Protein AF-A0A0B2UQG4-F1 (afdb_monomer)

Solvent-accessible surface area (backbone atoms only — not comparable to full-atom values): 8008 Å² total; per-residue (Å²): 126,68,63,74,71,50,46,56,63,51,52,51,51,52,42,39,56,57,28,41,75,38,60,68,52,95,77,70,65,91,87,74,48,92,84,44,95,83,57,50,38,29,46,68,57,36,55,54,53,54,48,53,65,56,45,50,60,54,50,55,56,70,69,48,79,78,78,80,86,70,93,69,88,55,70,62,61,53,47,54,54,50,48,55,48,48,51,50,50,49,53,47,48,52,50,47,51,49,49,52,53,48,48,54,52,47,50,54,50,48,52,51,50,52,51,51,52,53,49,52,52,52,53,51,50,53,51,53,51,51,55,50,55,61,58,75,76,108

Organism: Toxocara canis (NCBI:txid6265)

Mean predicted aligned error: 12.93 Å

Structure (mmCIF, N/CA/C/O backbone):
data_AF-A0A0B2UQG4-F1
#
_entry.id   AF-A0A0B2UQG4-F1
#
loop_
_atom_site.group_PDB
_atom_site.id
_atom_site.type_symbol
_atom_site.label_atom_id
_atom_site.label_alt_id
_atom_site.label_comp_id
_atom_site.label_asym_id
_atom_site.label_entity_id
_atom_site.label_seq_id
_atom_site.pdbx_PDB_ins_code
_atom_site.Cartn_x
_atom_site.Cartn_y
_atom_site.Cartn_z
_atom_site.occupancy
_atom_site.B_iso_or_equiv
_atom_site.auth_seq_id
_atom_site.auth_comp_id
_atom_site.auth_asym_id
_atom_site.auth_atom_id
_atom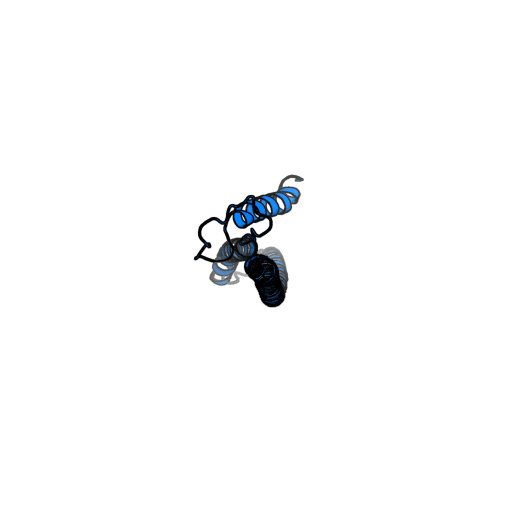_site.pdbx_PDB_model_num
ATOM 1 N N . MET A 1 1 ? -0.464 16.562 -20.589 1.00 66.62 1 MET A N 1
ATOM 2 C CA . MET A 1 1 ? 0.793 16.557 -19.805 1.00 66.62 1 MET A CA 1
ATOM 3 C C . MET A 1 1 ? 0.576 16.565 -18.281 1.00 66.62 1 MET A C 1
ATOM 5 O O . MET A 1 1 ? 1.298 15.851 -17.604 1.00 66.62 1 MET A O 1
ATOM 9 N N . PHE A 1 2 ? -0.419 17.265 -17.707 1.00 77.69 2 PHE A N 1
ATOM 10 C CA . PHE A 1 2 ? -0.612 17.304 -16.235 1.00 77.69 2 PHE A CA 1
ATOM 11 C C . PHE A 1 2 ? -1.287 16.072 -15.606 1.00 77.69 2 PHE A C 1
ATOM 13 O O . PHE A 1 2 ? -0.997 15.737 -14.460 1.00 77.69 2 PHE A O 1
ATOM 20 N N . PHE A 1 3 ? -2.143 15.365 -16.350 1.00 81.75 3 PHE A N 1
ATOM 21 C CA . PHE A 1 3 ? -2.906 14.229 -15.817 1.00 81.75 3 PHE A CA 1
ATOM 22 C C . PHE A 1 3 ? -2.013 13.088 -15.303 1.00 81.75 3 PHE A C 1
ATOM 24 O O . PHE A 1 3 ? -2.248 12.591 -14.207 1.00 81.75 3 PHE A O 1
ATOM 31 N N . ILE A 1 4 ? -0.929 12.748 -16.014 1.00 84.00 4 ILE A N 1
ATOM 32 C CA . ILE A 1 4 ? 0.019 11.694 -15.599 1.00 84.00 4 ILE A CA 1
ATOM 33 C C . ILE A 1 4 ? 0.649 11.982 -14.225 1.00 84.00 4 ILE A C 1
ATOM 35 O O . ILE A 1 4 ? 0.886 11.065 -13.445 1.00 84.00 4 ILE A O 1
ATOM 39 N N . ARG A 1 5 ? 0.875 13.263 -13.899 1.00 81.25 5 ARG A N 1
ATOM 40 C CA . ARG A 1 5 ? 1.497 13.687 -12.637 1.00 81.25 5 ARG A CA 1
ATOM 41 C C . ARG A 1 5 ? 0.555 13.572 -11.436 1.00 81.25 5 ARG A C 1
ATOM 43 O O . ARG A 1 5 ? 1.018 13.334 -10.328 1.00 81.25 5 ARG A O 1
ATOM 50 N N . ILE A 1 6 ? -0.750 13.730 -11.656 1.00 90.81 6 ILE A N 1
ATOM 51 C CA . ILE A 1 6 ? -1.786 13.647 -10.612 1.00 90.81 6 ILE A CA 1
ATOM 52 C C . ILE A 1 6 ? -2.313 12.220 -10.431 1.00 90.81 6 ILE A C 1
ATOM 54 O O . ILE A 1 6 ? -2.745 11.861 -9.336 1.00 90.81 6 ILE A O 1
ATOM 58 N N . LEU A 1 7 ? -2.238 11.383 -11.468 1.00 87.50 7 LEU A N 1
ATOM 59 C CA . LEU A 1 7 ? -2.724 10.005 -11.408 1.00 87.50 7 LEU A CA 1
ATOM 60 C C . LEU A 1 7 ? -2.028 9.173 -10.327 1.00 87.50 7 LEU A C 1
ATOM 62 O O . LEU A 1 7 ? -2.702 8.402 -9.653 1.00 87.50 7 LEU A O 1
ATOM 66 N N . GLY A 1 8 ? -0.722 9.358 -10.111 1.00 84.56 8 GLY A N 1
ATOM 67 C CA . GLY A 1 8 ? 0.021 8.644 -9.066 1.00 84.56 8 GLY A CA 1
ATOM 68 C C . GLY A 1 8 ? -0.557 8.871 -7.659 1.00 84.56 8 GLY A C 1
ATOM 69 O O . GLY A 1 8 ? -1.002 7.909 -7.029 1.00 84.56 8 GLY A O 1
ATOM 70 N N . PRO A 1 9 ? -0.622 10.128 -7.178 1.00 86.62 9 PRO A N 1
ATOM 71 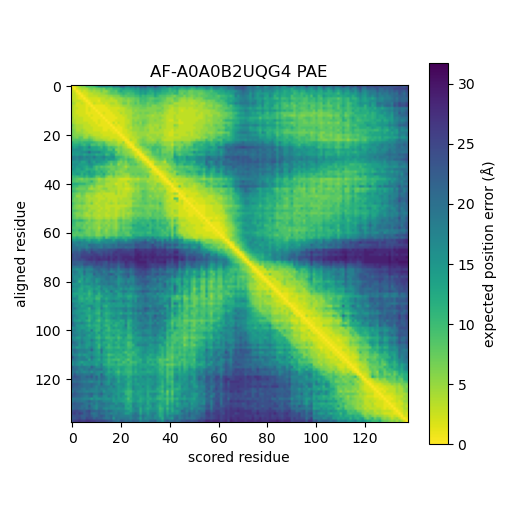C CA . PRO A 1 9 ? -1.243 10.455 -5.894 1.00 86.62 9 PRO A CA 1
ATOM 72 C C . PRO A 1 9 ? -2.693 9.969 -5.766 1.00 86.62 9 PRO A C 1
ATOM 74 O O . PRO A 1 9 ? -3.070 9.431 -4.726 1.00 86.62 9 PRO A O 1
ATOM 77 N N . VAL A 1 10 ? -3.501 10.112 -6.822 1.00 92.00 10 VAL A N 1
ATOM 78 C CA . VAL A 1 10 ? -4.915 9.703 -6.810 1.00 92.00 10 VAL A CA 1
ATOM 79 C C . VAL A 1 10 ? -5.055 8.185 -6.688 1.00 92.00 10 VAL A C 1
ATOM 81 O O . VAL A 1 10 ? -5.797 7.710 -5.829 1.00 92.00 10 VAL A O 1
ATOM 84 N N . LEU A 1 11 ? -4.319 7.413 -7.492 1.00 89.12 11 LEU A N 1
ATOM 85 C CA . LEU A 1 11 ? -4.323 5.949 -7.427 1.00 89.12 11 LEU A CA 1
ATOM 86 C C . LEU A 1 11 ? -3.843 5.451 -6.061 1.00 89.12 11 LEU A C 1
ATOM 88 O O . LEU A 1 11 ? -4.460 4.552 -5.491 1.00 89.12 11 LEU A O 1
ATOM 92 N N . GLY A 1 12 ? -2.805 6.075 -5.498 1.00 87.50 12 GLY A N 1
ATOM 93 C CA . GLY A 1 12 ? -2.321 5.767 -4.152 1.00 87.50 12 GLY A CA 1
ATOM 94 C C . GLY A 1 12 ? -3.393 5.972 -3.078 1.00 87.50 12 GLY A C 1
ATOM 95 O O . GLY A 1 12 ? -3.601 5.094 -2.241 1.00 87.50 12 GLY A O 1
ATOM 96 N N . PHE A 1 13 ? -4.132 7.083 -3.137 1.00 88.81 13 PHE A N 1
ATOM 97 C CA . PHE A 1 13 ? -5.235 7.354 -2.211 1.00 88.81 13 PHE A CA 1
ATOM 98 C C . PHE A 1 13 ? -6.396 6.369 -2.359 1.00 88.81 13 PHE A C 1
ATOM 100 O O . PHE A 1 13 ? -6.933 5.904 -1.354 1.00 88.81 13 PHE A O 1
ATOM 107 N N . VAL A 1 14 ? -6.775 6.022 -3.591 1.00 91.62 14 VAL A N 1
ATOM 108 C CA . VAL A 1 14 ? -7.853 5.057 -3.850 1.00 91.62 14 VAL A CA 1
ATOM 109 C C . VAL A 1 14 ? -7.475 3.674 -3.323 1.00 91.62 14 VAL A C 1
ATOM 111 O O . VAL A 1 14 ? -8.248 3.069 -2.578 1.00 91.62 14 VAL A O 1
ATOM 114 N N . ILE A 1 15 ? -6.268 3.195 -3.639 1.00 90.31 15 ILE A N 1
ATOM 115 C CA . ILE A 1 15 ? -5.761 1.903 -3.161 1.00 90.31 15 ILE A CA 1
ATOM 116 C C . ILE A 1 15 ? -5.663 1.911 -1.633 1.00 90.31 15 ILE A C 1
ATOM 118 O O . ILE A 1 15 ? -6.131 0.971 -0.989 1.00 90.31 15 ILE A O 1
ATOM 122 N N . GLY A 1 16 ? -5.134 2.980 -1.033 1.00 86.56 16 GLY A N 1
ATOM 123 C CA . GLY A 1 16 ? -5.073 3.135 0.421 1.00 86.56 16 GLY A CA 1
ATOM 124 C C . GLY A 1 16 ? -6.456 3.084 1.074 1.00 86.56 16 GLY A C 1
ATOM 125 O O . GLY A 1 16 ? -6.651 2.363 2.052 1.00 86.56 16 GLY A O 1
ATOM 126 N N . GLY A 1 17 ? -7.443 3.768 0.490 1.00 88.44 17 GLY A N 1
ATOM 127 C CA . GLY A 1 17 ? -8.824 3.785 0.972 1.00 88.44 17 GLY A CA 1
ATOM 128 C C . GLY A 1 17 ? -9.506 2.418 0.908 1.00 88.44 17 GLY A C 1
ATOM 129 O O . GLY A 1 17 ? -10.138 2.009 1.882 1.00 88.44 17 GLY A O 1
ATOM 130 N N . ILE A 1 18 ? -9.344 1.687 -0.200 1.00 88.75 18 ILE A N 1
ATOM 131 C CA . ILE A 1 18 ? -9.882 0.326 -0.360 1.00 88.75 18 ILE A CA 1
ATOM 132 C C . ILE A 1 18 ? -9.221 -0.618 0.638 1.00 88.75 18 ILE A C 1
ATOM 134 O O . ILE A 1 18 ? -9.896 -1.363 1.343 1.00 88.75 18 ILE A O 1
ATOM 138 N N . THR A 1 19 ? -7.899 -0.557 0.745 1.00 86.62 19 THR A N 1
ATOM 139 C CA . THR A 1 19 ? -7.150 -1.464 1.612 1.00 86.62 19 THR A CA 1
ATOM 140 C C . THR A 1 19 ? -7.484 -1.234 3.091 1.00 86.62 19 THR A C 1
ATOM 142 O O . THR A 1 19 ? -7.555 -2.179 3.877 1.00 86.62 19 THR A O 1
ATOM 145 N N . ASN A 1 20 ? -7.798 0.008 3.471 1.00 84.19 20 ASN A N 1
ATOM 146 C CA . ASN A 1 20 ? -8.233 0.337 4.823 1.00 84.19 20 ASN A CA 1
ATOM 147 C C . ASN A 1 20 ? -9.611 -0.255 5.190 1.00 84.19 20 ASN A C 1
ATOM 149 O O . ASN A 1 20 ? -9.946 -0.332 6.369 1.00 84.19 20 ASN A O 1
ATOM 153 N N . ARG A 1 21 ? -10.412 -0.706 4.213 1.00 82.62 21 ARG A N 1
ATOM 154 C CA . ARG A 1 21 ? -11.698 -1.394 4.445 1.00 82.62 21 ARG A CA 1
ATOM 155 C C . ARG A 1 21 ? -11.557 -2.866 4.819 1.00 82.62 21 ARG A C 1
ATOM 157 O O . ARG A 1 21 ? -12.565 -3.473 5.167 1.00 82.62 21 ARG A O 1
ATOM 164 N N . TYR A 1 22 ? -10.355 -3.436 4.771 1.00 82.81 22 TYR A N 1
ATOM 165 C CA . TYR A 1 22 ? -10.097 -4.815 5.186 1.00 82.81 22 TYR A CA 1
ATOM 166 C C . TYR A 1 22 ? -9.389 -4.838 6.539 1.00 82.81 22 TYR A C 1
ATOM 168 O O . TYR A 1 22 ? -8.403 -4.131 6.709 1.00 82.81 22 TYR A O 1
ATOM 176 N N . TYR A 1 23 ? -9.870 -5.641 7.489 1.00 81.62 23 TYR A N 1
ATOM 177 C CA . TYR A 1 23 ? -9.303 -5.730 8.842 1.00 81.62 23 TYR A CA 1
ATOM 178 C C . TYR A 1 23 ? -7.922 -6.388 8.855 1.00 81.62 23 TYR A C 1
ATOM 180 O O . TYR A 1 23 ? -7.710 -7.311 8.077 1.00 81.62 23 TYR A O 1
ATOM 188 N N . TYR A 1 24 ? -7.001 -5.950 9.727 1.00 75.06 24 TYR A N 1
ATOM 189 C CA . TYR A 1 24 ? -5.597 -6.404 9.733 1.00 75.06 24 TYR A CA 1
ATOM 190 C C . TYR A 1 24 ? -5.414 -7.935 9.793 1.00 75.06 24 TYR A C 1
ATOM 192 O O . TYR A 1 24 ? -4.532 -8.457 9.108 1.00 75.06 24 TYR A O 1
ATOM 200 N N . SER A 1 25 ? -6.258 -8.635 10.561 1.00 72.12 25 SER A N 1
ATOM 201 C CA . SER A 1 25 ? -6.261 -10.098 10.701 1.00 72.12 25 SER A CA 1
ATOM 202 C C . SER A 1 25 ? -7.324 -10.763 9.833 1.00 72.12 25 SER A C 1
ATOM 204 O O . SER A 1 25 ? -8.368 -10.182 9.545 1.00 72.12 25 SER A O 1
ATOM 206 N N . PHE A 1 26 ? -7.073 -12.018 9.455 1.00 68.38 26 PHE A N 1
ATOM 207 C CA . PHE A 1 26 ? -8.075 -12.855 8.787 1.00 68.38 26 PHE A CA 1
ATOM 208 C C . PHE A 1 26 ? -9.193 -13.299 9.746 1.00 68.38 26 PHE A C 1
ATOM 210 O O . PHE A 1 26 ? -10.335 -13.427 9.314 1.00 68.38 26 PHE A O 1
ATOM 217 N N . ASP A 1 27 ? -8.890 -13.434 11.041 1.00 71.12 27 ASP A N 1
ATOM 218 C CA . ASP A 1 27 ? -9.876 -13.658 12.101 1.00 71.12 27 ASP A CA 1
ATOM 219 C C . ASP A 1 27 ? -10.335 -12.324 12.700 1.00 71.12 27 ASP A C 1
ATOM 221 O O . ASP A 1 27 ? -9.637 -11.699 13.506 1.00 71.12 27 ASP A O 1
ATOM 225 N N . VAL A 1 28 ? -11.517 -11.868 12.282 1.00 71.00 28 VAL A N 1
ATOM 226 C CA . VAL A 1 28 ? -12.161 -10.677 12.847 1.00 71.00 28 VAL A CA 1
ATOM 227 C C . VAL A 1 28 ? -12.926 -11.091 14.111 1.00 71.00 28 VAL A C 1
ATOM 229 O O . VAL A 1 28 ? -13.755 -12.000 14.035 1.00 71.00 28 VAL A O 1
ATOM 232 N N . PRO A 1 29 ? -12.704 -10.441 15.268 1.00 71.31 29 PRO A N 1
ATOM 233 C CA . PRO A 1 29 ? -13.503 -10.699 16.459 1.00 71.31 29 PRO A CA 1
ATOM 234 C C . PRO A 1 29 ? -14.996 -10.463 16.169 1.00 71.31 29 PRO A C 1
ATOM 236 O O . PRO A 1 29 ? -15.338 -9.453 15.541 1.00 71.31 29 PRO A O 1
ATOM 239 N N . PRO A 1 30 ? -15.897 -11.352 16.620 1.00 68.19 30 PRO A N 1
ATOM 240 C CA . PRO A 1 30 ? -17.325 -11.188 16.383 1.00 68.19 30 PRO A CA 1
ATOM 241 C C . PRO A 1 30 ? -17.816 -9.875 17.011 1.00 68.19 30 PRO A C 1
ATOM 243 O O . PRO A 1 30 ? -17.607 -9.632 18.197 1.00 68.19 30 PRO A O 1
ATOM 246 N N . GLY A 1 31 ? -18.452 -9.024 16.200 1.00 69.44 31 GLY A N 1
ATOM 247 C CA . GLY A 1 31 ? -18.995 -7.725 16.619 1.00 69.44 31 GLY A CA 1
ATOM 248 C C . GLY A 1 31 ? -18.151 -6.500 16.253 1.00 69.44 31 GLY A C 1
ATOM 249 O O . GLY A 1 31 ? -18.608 -5.385 16.480 1.00 69.44 31 GLY A O 1
ATOM 250 N N . LEU A 1 32 ? -16.963 -6.670 15.660 1.00 71.38 32 LEU A N 1
ATOM 251 C CA . LEU A 1 32 ? -16.151 -5.538 15.214 1.00 71.38 32 LEU A CA 1
ATOM 252 C C . LEU A 1 32 ? -16.646 -4.997 13.865 1.00 71.38 32 LEU A C 1
ATOM 254 O O . LEU A 1 32 ? -16.599 -5.697 12.851 1.00 71.38 32 LEU A O 1
ATOM 258 N N . SER A 1 33 ? -17.084 -3.739 13.835 1.00 72.75 33 SER A N 1
ATOM 259 C CA . SER A 1 33 ? -17.517 -3.065 12.612 1.00 72.75 33 SER A CA 1
ATOM 260 C C . SER A 1 33 ? -16.463 -2.062 12.112 1.00 72.75 33 SER A C 1
ATOM 262 O O . SER A 1 33 ? -15.712 -1.499 12.909 1.00 72.75 33 SER A O 1
ATOM 264 N N . PRO A 1 34 ? -16.433 -1.727 10.807 1.00 69.81 34 PRO A N 1
ATOM 265 C CA . PRO A 1 34 ? -15.577 -0.657 10.279 1.00 69.81 34 PRO A CA 1
ATOM 266 C C . PRO A 1 34 ? -15.888 0.753 10.802 1.00 69.81 34 PRO A C 1
ATOM 268 O O . PRO A 1 34 ? -15.236 1.708 10.382 1.00 69.81 34 PRO A O 1
ATOM 271 N N . ARG A 1 35 ? -16.921 0.913 11.641 1.00 72.69 35 ARG A N 1
ATOM 272 C CA . ARG A 1 35 ? -17.255 2.177 12.314 1.00 72.69 35 ARG A CA 1
ATOM 273 C C . ARG A 1 35 ? -16.634 2.292 13.701 1.00 72.69 35 ARG A C 1
ATOM 275 O O . ARG A 1 35 ? -16.631 3.393 14.245 1.00 72.69 35 ARG A O 1
ATOM 282 N N . ASP A 1 36 ? -16.120 1.200 14.258 1.00 75.44 36 ASP A N 1
ATOM 283 C CA . ASP A 1 36 ? -15.539 1.218 15.591 1.00 75.44 36 ASP A CA 1
ATOM 284 C C . ASP A 1 36 ? -14.131 1.828 15.566 1.00 75.44 36 ASP A C 1
ATOM 286 O O . ASP A 1 36 ? -13.349 1.547 14.653 1.00 75.44 36 ASP A O 1
ATOM 290 N N . PRO A 1 37 ? -13.748 2.618 16.587 1.00 70.62 37 PRO A N 1
ATOM 291 C CA . PRO A 1 37 ? -12.423 3.245 16.665 1.00 70.62 37 PRO A CA 1
ATOM 292 C C . PRO A 1 37 ? -11.272 2.228 16.759 1.00 70.62 37 PRO A C 1
ATOM 294 O O . PRO A 1 37 ? -10.111 2.591 16.594 1.00 70.62 37 PRO A O 1
ATOM 297 N N . MET A 1 38 ? -11.583 0.951 17.006 1.00 72.75 38 MET A N 1
ATOM 298 C CA . MET A 1 38 ? -10.633 -0.166 17.017 1.00 72.75 38 MET A CA 1
ATOM 299 C C . MET A 1 38 ? -10.439 -0.805 15.625 1.00 72.75 38 MET A C 1
ATOM 301 O O . MET A 1 38 ? -9.741 -1.812 15.490 1.00 72.75 38 MET A O 1
ATOM 305 N N . TRP A 1 39 ? -11.039 -0.248 14.569 1.00 79.94 39 TRP A N 1
ATOM 306 C CA . TRP A 1 39 ? -10.822 -0.719 13.207 1.00 79.94 39 TRP A CA 1
ATOM 307 C C . TRP A 1 39 ? -9.445 -0.290 12.678 1.00 79.94 39 TRP A C 1
ATOM 309 O O . TRP A 1 39 ? -9.234 0.861 12.295 1.00 79.94 39 TRP A O 1
ATOM 319 N N . ILE A 1 40 ? -8.508 -1.239 12.607 1.00 79.56 40 ILE A N 1
ATOM 320 C CA . ILE A 1 40 ? -7.220 -1.064 11.928 1.00 79.56 40 ILE A CA 1
ATOM 321 C C . ILE A 1 40 ? -7.299 -1.779 10.578 1.00 79.56 40 ILE A C 1
ATOM 323 O O . ILE A 1 40 ? -7.396 -3.010 10.515 1.00 79.56 40 ILE A O 1
ATOM 327 N N . GLY A 1 41 ? -7.261 -1.003 9.496 1.00 82.19 41 GLY A N 1
ATOM 328 C CA . GLY A 1 41 ? -7.267 -1.534 8.141 1.00 82.19 41 GLY A CA 1
ATOM 329 C C . GLY A 1 41 ? -5.919 -2.127 7.711 1.00 82.19 41 GLY A C 1
ATOM 330 O O . GLY A 1 41 ? -4.870 -1.825 8.279 1.00 82.19 41 GLY A O 1
ATOM 331 N N . ARG A 1 42 ? -5.914 -2.946 6.656 1.00 84.50 42 ARG A N 1
ATOM 332 C CA . ARG A 1 42 ? -4.729 -3.623 6.090 1.00 84.50 42 ARG A CA 1
ATOM 333 C C . ARG A 1 42 ? -3.891 -2.731 5.188 1.00 84.50 42 ARG A C 1
ATOM 335 O O . ARG A 1 42 ? -3.406 -3.201 4.173 1.00 84.50 42 ARG A O 1
ATOM 342 N N . TRP A 1 43 ? -3.705 -1.459 5.512 1.00 79.94 43 TRP A N 1
ATOM 343 C CA . TRP A 1 43 ? -3.042 -0.469 4.645 1.00 79.94 43 TRP A CA 1
ATOM 344 C C . TRP A 1 43 ? -1.722 -0.949 3.992 1.00 79.94 43 TRP A C 1
ATOM 346 O O . TRP A 1 43 ? -1.439 -0.598 2.847 1.00 79.94 43 TRP A O 1
ATOM 356 N N . TRP A 1 44 ? -0.971 -1.831 4.659 1.00 78.75 44 TRP A N 1
ATOM 357 C CA . TRP A 1 44 ? 0.224 -2.499 4.133 1.00 78.75 44 TRP A CA 1
ATOM 358 C C . TRP A 1 44 ? 0.007 -3.311 2.840 1.00 78.75 44 TRP A C 1
ATOM 360 O O . TRP A 1 44 ? 0.914 -3.406 2.013 1.00 78.75 44 TRP A O 1
ATOM 370 N N . ALA A 1 45 ? -1.181 -3.878 2.618 1.00 82.19 45 ALA A N 1
ATOM 371 C CA . ALA A 1 45 ? -1.475 -4.676 1.429 1.00 82.19 45 ALA A CA 1
ATOM 372 C C . ALA A 1 45 ? -1.489 -3.833 0.139 1.00 82.19 45 ALA A C 1
ATOM 374 O O . ALA A 1 45 ? -1.217 -4.365 -0.937 1.00 82.19 45 ALA A O 1
ATOM 375 N N . GLY A 1 46 ? -1.695 -2.515 0.244 1.00 83.06 46 GLY A N 1
ATOM 376 C CA . GLY A 1 46 ? -1.564 -1.598 -0.889 1.00 83.06 46 GLY A CA 1
ATOM 377 C C . GLY A 1 46 ? -0.138 -1.559 -1.444 1.00 83.06 46 GLY A C 1
ATOM 378 O O . GLY A 1 46 ? 0.052 -1.594 -2.658 1.00 83.06 46 GLY A O 1
ATOM 379 N N . PHE A 1 47 ? 0.877 -1.576 -0.572 1.00 79.19 47 PHE A N 1
ATOM 380 C CA . PHE A 1 47 ? 2.277 -1.597 -1.007 1.00 79.19 47 PHE A CA 1
ATOM 381 C C . PHE A 1 47 ? 2.658 -2.914 -1.676 1.00 79.19 47 PHE A C 1
ATOM 383 O O . PHE A 1 47 ? 3.377 -2.889 -2.671 1.00 79.19 47 PHE A O 1
ATOM 390 N N . LEU A 1 48 ? 2.147 -4.047 -1.182 1.00 81.00 48 LEU A N 1
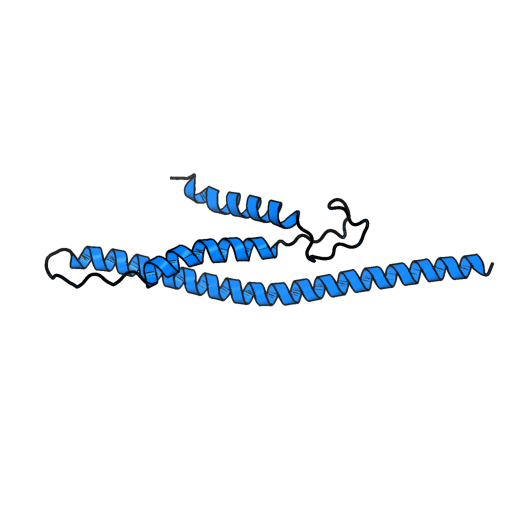ATOM 391 C CA . LEU A 1 48 ? 2.351 -5.346 -1.831 1.00 81.00 48 LEU A CA 1
ATOM 392 C C . LEU A 1 48 ? 1.739 -5.375 -3.234 1.00 81.00 48 LEU A C 1
ATOM 394 O O . LEU A 1 48 ? 2.395 -5.821 -4.171 1.00 81.00 48 LEU A O 1
ATOM 398 N N . GLY A 1 49 ? 0.520 -4.853 -3.399 1.00 83.25 49 GLY A N 1
ATOM 399 C CA . GLY A 1 49 ? -0.122 -4.766 -4.711 1.00 83.25 49 GLY A CA 1
ATOM 400 C C . GLY A 1 49 ? 0.694 -3.932 -5.701 1.00 83.25 49 GLY A C 1
ATOM 401 O O . GLY A 1 49 ? 0.999 -4.394 -6.798 1.00 83.25 49 GLY A O 1
ATOM 402 N N . ILE A 1 50 ? 1.118 -2.734 -5.289 1.00 83.25 50 ILE A N 1
ATOM 403 C CA . ILE A 1 50 ? 1.928 -1.830 -6.120 1.00 83.25 50 ILE A CA 1
ATOM 404 C C . ILE A 1 50 ? 3.290 -2.458 -6.455 1.00 83.25 50 ILE A C 1
ATOM 406 O O . ILE A 1 50 ? 3.728 -2.408 -7.603 1.00 83.25 50 ILE A O 1
ATOM 410 N N . SER A 1 51 ? 3.927 -3.103 -5.476 1.00 78.81 51 SER A N 1
ATOM 411 C CA . SER A 1 51 ? 5.194 -3.816 -5.642 1.00 78.81 51 SER A CA 1
ATOM 412 C C . SER A 1 51 ? 5.099 -4.906 -6.708 1.00 78.81 51 SER A C 1
ATOM 414 O O . SER A 1 51 ? 5.976 -4.992 -7.558 1.00 78.81 51 SER A O 1
ATOM 416 N N . VAL A 1 52 ? 4.053 -5.735 -6.687 1.00 83.62 52 VAL A N 1
ATOM 417 C CA . VAL A 1 52 ? 3.879 -6.825 -7.664 1.00 83.62 52 VAL A CA 1
ATOM 418 C C . VAL A 1 52 ? 3.624 -6.274 -9.067 1.00 83.62 52 VAL A C 1
ATOM 420 O O . VAL A 1 52 ? 4.222 -6.749 -10.032 1.00 83.62 52 VAL A O 1
ATOM 423 N N . VAL A 1 53 ? 2.783 -5.241 -9.180 1.00 85.00 53 VAL A N 1
ATOM 424 C CA . VAL A 1 53 ? 2.470 -4.599 -10.466 1.00 85.00 53 VAL A CA 1
ATOM 425 C C . VAL A 1 53 ? 3.714 -3.977 -11.101 1.00 85.00 53 VAL A C 1
ATOM 427 O O . VAL A 1 53 ? 3.884 -4.084 -12.310 1.00 85.00 53 VAL A O 1
ATOM 430 N N . LEU A 1 54 ? 4.596 -3.366 -10.305 1.00 78.81 54 LEU A N 1
ATOM 431 C CA . LEU A 1 54 ? 5.856 -2.785 -10.786 1.00 78.81 54 LEU A CA 1
ATOM 432 C C . LEU A 1 54 ? 6.950 -3.835 -11.020 1.00 78.81 54 LEU A C 1
ATOM 434 O O . LEU A 1 54 ? 7.789 -3.661 -11.901 1.00 78.81 54 LEU A O 1
ATOM 438 N N . PHE A 1 55 ? 6.933 -4.940 -10.275 1.00 81.12 55 PHE A N 1
ATOM 439 C CA . PHE A 1 55 ? 7.905 -6.018 -10.437 1.00 81.12 55 PHE A CA 1
ATOM 440 C C . PHE A 1 55 ? 7.760 -6.735 -11.786 1.00 81.12 55 PHE A C 1
ATOM 442 O O . PHE A 1 55 ? 8.766 -7.079 -12.400 1.00 81.12 55 PHE A O 1
ATOM 449 N N . GLY A 1 56 ? 6.529 -6.908 -12.281 1.00 82.50 56 GLY A N 1
ATOM 450 C CA . GLY A 1 56 ? 6.240 -7.530 -13.580 1.00 82.50 56 GLY A CA 1
ATOM 451 C C . GLY A 1 56 ? 7.012 -6.925 -14.766 1.00 82.50 56 GLY A C 1
ATOM 452 O O . GLY A 1 56 ? 7.780 -7.647 -15.400 1.00 82.50 56 GLY A O 1
ATOM 453 N N . PRO A 1 57 ? 6.858 -5.623 -15.075 1.00 79.06 57 PRO A N 1
ATOM 454 C CA . PRO A 1 57 ? 7.594 -4.978 -16.160 1.00 79.06 57 PRO A CA 1
ATOM 455 C C . PRO A 1 57 ? 9.107 -4.935 -15.911 1.00 79.06 57 PRO A C 1
ATOM 457 O O . PRO A 1 57 ? 9.861 -5.131 -16.859 1.00 79.06 57 PRO A O 1
ATOM 460 N N . SER A 1 58 ? 9.569 -4.776 -14.661 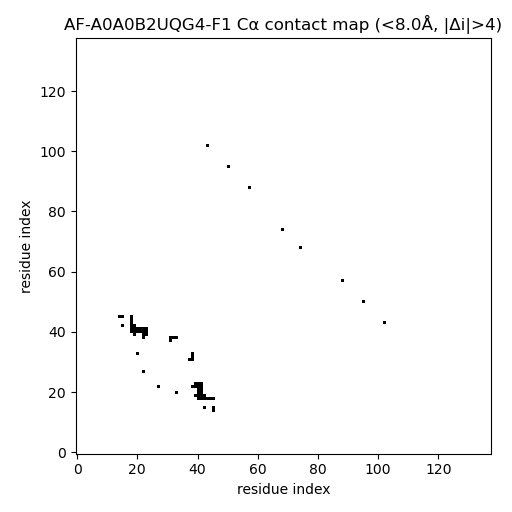1.00 76.75 58 SER A N 1
ATOM 461 C CA . SER A 1 58 ? 11.002 -4.914 -14.343 1.00 76.75 58 SER A CA 1
ATOM 462 C C . SER A 1 58 ? 11.532 -6.296 -14.725 1.00 76.75 58 SER A C 1
ATOM 464 O O . SER A 1 58 ? 12.588 -6.398 -15.343 1.00 76.75 58 SER A O 1
ATOM 466 N N . LEU A 1 59 ? 10.803 -7.363 -14.391 1.00 80.81 59 LEU A N 1
ATOM 467 C CA . LEU A 1 59 ? 11.209 -8.725 -14.718 1.00 80.81 59 LEU A CA 1
ATOM 468 C C . LEU A 1 59 ? 11.137 -8.997 -16.227 1.00 80.81 59 LEU A C 1
ATOM 470 O O . LEU A 1 59 ? 12.030 -9.638 -16.771 1.00 80.81 59 LEU A O 1
ATOM 474 N N . ALA A 1 60 ? 10.104 -8.495 -16.906 1.00 81.19 60 ALA A N 1
ATOM 475 C CA . ALA A 1 60 ? 9.949 -8.646 -18.351 1.00 81.19 60 ALA A CA 1
ATOM 476 C C . ALA A 1 60 ? 11.090 -7.973 -19.131 1.00 81.19 60 ALA A C 1
ATOM 478 O O . ALA A 1 60 ? 11.594 -8.562 -20.083 1.00 81.19 60 ALA A O 1
ATOM 479 N N . LEU A 1 61 ? 11.526 -6.785 -18.699 1.00 74.81 61 LEU A N 1
ATOM 480 C CA . LEU A 1 61 ? 12.685 -6.095 -19.270 1.00 74.81 61 LEU A CA 1
ATOM 481 C C . LEU A 1 61 ? 13.998 -6.808 -18.930 1.00 74.81 61 LEU A C 1
ATOM 483 O O . LEU A 1 61 ? 14.837 -6.982 -19.804 1.00 74.81 61 LEU A O 1
ATOM 487 N N . TYR A 1 62 ? 14.152 -7.309 -17.700 1.00 74.94 62 TYR A N 1
ATOM 488 C CA . TYR A 1 62 ? 15.343 -8.067 -17.298 1.00 74.94 62 TYR A CA 1
ATOM 489 C C . TYR A 1 62 ? 15.542 -9.357 -18.109 1.00 74.94 62 TYR A C 1
ATOM 491 O O . TYR A 1 62 ? 16.670 -9.748 -18.402 1.00 74.94 62 TYR A O 1
ATOM 499 N N . LEU A 1 63 ? 14.447 -10.032 -18.465 1.00 77.69 63 LEU A N 1
ATOM 500 C CA . LEU A 1 63 ? 14.473 -11.243 -19.285 1.00 77.69 63 LEU A CA 1
ATOM 501 C C . LEU A 1 63 ? 14.538 -10.945 -20.787 1.00 77.69 63 LEU A C 1
ATOM 503 O O . LEU A 1 63 ? 14.692 -11.881 -21.576 1.00 77.69 63 LEU A O 1
ATOM 507 N N . PHE A 1 64 ? 14.414 -9.678 -21.196 1.00 76.69 64 PHE A N 1
ATOM 508 C CA . PHE A 1 64 ? 14.502 -9.309 -22.598 1.00 76.69 64 PHE A CA 1
ATOM 509 C C . PHE A 1 64 ? 15.966 -9.436 -23.054 1.00 76.69 64 PHE A C 1
ATOM 511 O O . PHE A 1 64 ? 16.848 -8.783 -22.494 1.00 76.69 64 PHE A O 1
ATOM 518 N N . PRO A 1 65 ? 16.276 -10.307 -24.032 1.00 66.06 65 PRO A N 1
ATOM 519 C CA . PRO A 1 65 ? 17.644 -10.502 -24.481 1.00 66.06 65 PRO A CA 1
ATOM 520 C C . PRO A 1 65 ? 18.158 -9.213 -25.121 1.00 66.06 65 PRO A C 1
ATOM 522 O O . PRO A 1 65 ? 17.540 -8.685 -26.047 1.00 66.06 65 PRO A O 1
ATOM 525 N N . ALA A 1 66 ? 19.296 -8.723 -24.626 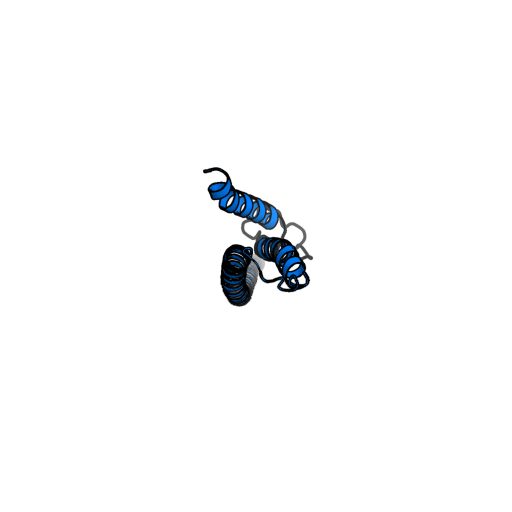1.00 64.31 66 ALA A N 1
ATOM 526 C CA . ALA A 1 66 ? 19.945 -7.540 -25.173 1.00 64.31 66 ALA A CA 1
ATOM 527 C C . ALA A 1 66 ? 20.160 -7.716 -26.691 1.00 64.31 66 ALA A C 1
ATOM 529 O O . ALA A 1 66 ? 20.719 -8.744 -27.103 1.00 64.31 66 ALA A O 1
ATOM 530 N N . PRO A 1 67 ? 19.717 -6.762 -27.530 1.00 62.75 67 PRO A N 1
ATOM 531 C CA . PRO A 1 67 ? 19.883 -6.861 -28.970 1.00 62.75 67 PRO A CA 1
ATOM 532 C C . PRO A 1 67 ? 21.371 -6.978 -29.320 1.00 62.75 67 PRO A C 1
ATOM 534 O O . PRO A 1 67 ? 22.239 -6.290 -28.782 1.00 62.75 67 PRO A O 1
ATOM 537 N N . SER A 1 68 ? 21.695 -7.916 -30.209 1.00 59.94 68 SER A N 1
ATOM 538 C CA . SER A 1 68 ? 23.062 -8.112 -30.679 1.00 59.94 68 SER A CA 1
ATOM 539 C C . SER A 1 68 ? 23.510 -6.877 -31.459 1.00 59.94 68 SER A C 1
ATOM 541 O O . SER A 1 68 ? 22.982 -6.605 -32.538 1.00 59.94 68 SER A O 1
ATOM 543 N N . LYS A 1 69 ? 24.500 -6.167 -30.916 1.00 52.78 69 LYS A N 1
ATOM 544 C CA . LYS A 1 69 ? 25.114 -4.954 -31.469 1.00 52.78 69 LYS A CA 1
ATOM 545 C C . LYS A 1 69 ? 25.423 -5.108 -32.959 1.00 52.78 69 LYS A C 1
ATOM 547 O O . LYS A 1 69 ? 26.419 -5.737 -33.330 1.00 52.78 69 LYS A O 1
ATOM 552 N N . LYS A 1 70 ? 24.610 -4.508 -33.826 1.00 52.34 70 LYS A N 1
ATOM 553 C CA . LYS A 1 70 ? 24.970 -4.304 -35.228 1.00 52.34 70 LYS A CA 1
ATOM 554 C C . LYS A 1 70 ? 25.463 -2.871 -35.348 1.00 52.34 70 LYS A C 1
ATOM 556 O O . LYS A 1 70 ? 24.678 -1.941 -35.371 1.00 52.34 70 LYS A O 1
ATOM 561 N N . LYS A 1 71 ? 26.786 -2.701 -35.394 1.00 57.81 71 LYS A N 1
ATOM 562 C CA . LYS A 1 71 ? 27.402 -1.392 -35.632 1.00 57.81 71 LYS A CA 1
ATOM 563 C C . LYS A 1 71 ? 26.895 -0.828 -36.961 1.00 57.81 71 LYS A C 1
ATOM 565 O O . LYS A 1 71 ? 27.159 -1.434 -38.006 1.00 57.81 71 LYS A O 1
ATOM 570 N N . ARG A 1 72 ? 26.172 0.286 -36.890 1.00 52.78 72 ARG A N 1
ATOM 571 C CA . ARG A 1 72 ? 26.191 1.466 -37.771 1.00 52.78 72 ARG A CA 1
ATOM 572 C C . ARG A 1 72 ? 25.006 2.339 -37.346 1.00 52.78 72 ARG A C 1
ATOM 574 O O . ARG A 1 72 ? 23.872 1.909 -37.463 1.00 52.78 72 ARG A O 1
ATOM 581 N N . ASP A 1 73 ? 25.330 3.508 -36.808 1.00 60.75 73 ASP A N 1
ATOM 582 C CA . ASP A 1 73 ? 24.462 4.677 -36.599 1.00 60.75 73 ASP A CA 1
ATOM 583 C C . ASP A 1 73 ? 23.397 4.586 -35.480 1.00 60.75 73 ASP A C 1
ATOM 585 O O . ASP A 1 73 ? 23.112 5.596 -34.847 1.00 60.75 73 ASP A O 1
ATOM 589 N N . ASP A 1 74 ? 22.944 3.389 -35.101 1.00 61.34 74 ASP A N 1
ATOM 590 C CA . ASP A 1 74 ? 21.936 3.183 -34.038 1.00 61.34 74 ASP A CA 1
ATOM 591 C C . ASP A 1 74 ? 22.529 3.151 -32.600 1.00 61.34 74 ASP A C 1
ATOM 593 O O . ASP A 1 74 ? 21.818 3.010 -31.604 1.00 61.34 74 ASP A O 1
ATOM 597 N N . GLU A 1 75 ? 23.859 3.253 -32.472 1.00 60.72 75 GLU A N 1
ATOM 598 C CA . GLU A 1 75 ? 24.606 3.005 -31.224 1.00 60.72 75 GLU A CA 1
ATOM 599 C C . GLU A 1 75 ? 24.508 4.161 -30.202 1.00 60.72 75 GLU A C 1
ATOM 601 O O . GLU A 1 75 ? 24.828 3.966 -29.027 1.00 60.72 75 GLU A O 1
ATOM 606 N N . GLU A 1 76 ? 24.089 5.360 -30.622 1.00 62.62 76 GLU A N 1
ATOM 607 C CA . GLU A 1 76 ? 23.832 6.498 -29.722 1.00 62.62 76 GLU A CA 1
ATOM 608 C C . GLU A 1 76 ? 22.425 6.427 -29.111 1.00 62.62 76 GLU A C 1
ATOM 610 O O . GLU A 1 76 ? 22.291 6.529 -27.890 1.00 62.62 76 GLU A O 1
ATOM 615 N N . ASP A 1 77 ? 21.399 6.137 -29.917 1.00 65.25 77 ASP A N 1
ATOM 616 C CA . ASP A 1 77 ? 20.016 5.983 -29.445 1.00 65.25 77 ASP A CA 1
ATOM 617 C C . ASP A 1 77 ? 19.849 4.743 -28.547 1.00 65.25 77 ASP A C 1
ATOM 619 O O . ASP A 1 77 ? 19.173 4.808 -27.518 1.00 65.25 77 ASP A O 1
ATOM 623 N N . GLU A 1 78 ? 20.531 3.629 -28.855 1.00 70.12 78 GLU A N 1
ATOM 624 C CA . GLU A 1 78 ? 20.539 2.428 -28.002 1.00 70.12 78 GLU A CA 1
ATOM 625 C C . GLU A 1 78 ? 21.152 2.715 -26.620 1.00 70.12 78 GLU A C 1
ATOM 627 O O . GLU A 1 78 ? 20.670 2.204 -25.608 1.00 70.12 78 GLU A O 1
ATOM 632 N N . LYS A 1 79 ? 22.186 3.566 -26.547 1.00 63.38 79 LYS A N 1
ATOM 633 C CA . LYS A 1 79 ? 22.810 3.954 -25.271 1.00 63.38 79 LYS A CA 1
ATOM 634 C C . LYS A 1 79 ? 21.919 4.875 -24.451 1.00 63.38 79 LYS A C 1
ATOM 636 O O . LYS A 1 79 ? 21.831 4.665 -23.249 1.00 63.38 79 LYS A O 1
ATOM 641 N N . ILE A 1 80 ? 21.239 5.837 -25.079 1.00 65.88 80 ILE A N 1
ATOM 642 C CA . ILE A 1 80 ? 20.298 6.733 -24.387 1.00 65.88 80 ILE A CA 1
ATOM 643 C C . ILE A 1 80 ? 19.152 5.919 -23.779 1.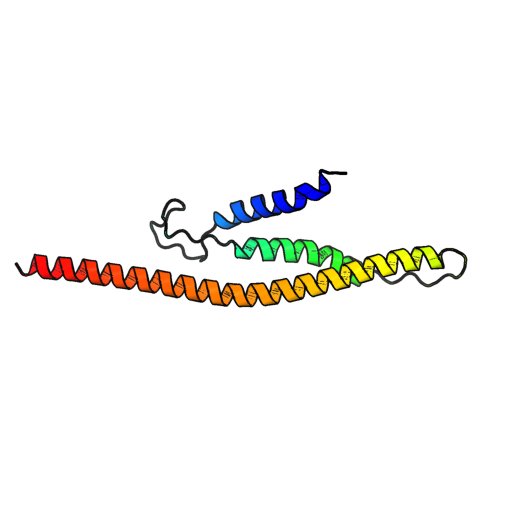00 65.88 80 ILE A C 1
ATOM 645 O O . ILE A 1 80 ? 18.842 6.078 -22.601 1.00 65.88 80 ILE A O 1
ATOM 649 N N . VAL A 1 81 ? 18.582 4.982 -24.545 1.00 68.44 81 VAL A N 1
ATOM 650 C CA . VAL A 1 81 ? 17.519 4.092 -24.055 1.00 68.44 81 VAL A CA 1
ATOM 651 C C . VAL A 1 81 ? 18.038 3.164 -22.950 1.00 68.44 81 VAL A C 1
ATOM 653 O O . VAL A 1 81 ? 17.358 2.984 -21.940 1.00 68.44 81 VAL A O 1
ATOM 656 N N . ALA A 1 82 ? 19.252 2.620 -23.084 1.00 65.31 82 ALA A N 1
ATOM 657 C CA . ALA A 1 82 ? 19.860 1.769 -22.060 1.00 65.31 82 ALA A CA 1
ATOM 658 C C . ALA A 1 82 ? 20.232 2.533 -20.776 1.00 65.31 82 ALA A C 1
ATOM 660 O O . ALA A 1 82 ? 20.160 1.966 -19.684 1.00 65.31 82 ALA A O 1
ATOM 661 N N . ASP A 1 83 ? 20.632 3.801 -20.877 1.00 66.25 83 ASP A N 1
ATOM 662 C CA . ASP A 1 83 ? 20.954 4.641 -19.724 1.00 66.25 83 ASP A CA 1
ATOM 663 C C . ASP A 1 83 ? 19.684 5.091 -18.997 1.00 66.25 83 ASP A C 1
ATOM 665 O O . ASP A 1 83 ? 19.631 4.967 -17.773 1.00 66.25 83 ASP A O 1
ATOM 669 N N . ASP A 1 84 ? 18.628 5.504 -19.708 1.00 67.81 84 ASP A N 1
ATOM 670 C CA . ASP A 1 84 ? 17.318 5.778 -19.097 1.00 67.81 84 ASP A CA 1
ATOM 671 C C . ASP A 1 84 ? 16.736 4.522 -18.428 1.00 67.81 84 ASP A C 1
ATOM 673 O O . ASP A 1 84 ? 16.214 4.590 -17.312 1.00 67.81 84 ASP A O 1
ATOM 677 N N . GLU A 1 85 ? 16.896 3.349 -19.049 1.00 68.75 85 GLU A N 1
ATOM 678 C CA . GLU A 1 85 ? 16.489 2.067 -18.469 1.00 68.75 85 GLU A CA 1
ATOM 679 C C . GLU A 1 85 ? 17.273 1.750 -17.191 1.00 68.75 85 GLU A C 1
ATOM 681 O O . GLU A 1 85 ? 16.675 1.408 -16.168 1.00 68.75 85 GLU A O 1
ATOM 686 N N . LYS A 1 86 ? 18.602 1.899 -17.200 1.00 66.81 86 LYS A N 1
ATOM 687 C CA . LYS A 1 86 ? 19.433 1.658 -16.012 1.00 66.81 86 LYS A CA 1
ATOM 688 C C . LYS A 1 86 ? 19.170 2.667 -14.908 1.00 66.81 86 LYS A C 1
ATOM 690 O O . LYS A 1 86 ? 19.150 2.278 -13.742 1.00 66.81 86 LYS A O 1
ATOM 695 N N . VAL A 1 87 ? 18.946 3.935 -15.241 1.00 72.19 87 VAL A N 1
ATOM 696 C CA . VAL A 1 87 ? 18.560 4.977 -14.281 1.00 72.19 87 VAL A CA 1
ATOM 697 C C . VAL A 1 87 ? 17.206 4.640 -13.665 1.00 72.19 87 VAL A C 1
ATOM 699 O O . VAL A 1 87 ? 17.059 4.707 -12.441 1.00 72.19 87 VAL A O 1
ATOM 702 N N . PHE A 1 88 ? 16.243 4.194 -14.473 1.00 68.25 88 PHE A N 1
ATOM 703 C CA . PHE A 1 88 ? 14.947 3.733 -13.993 1.00 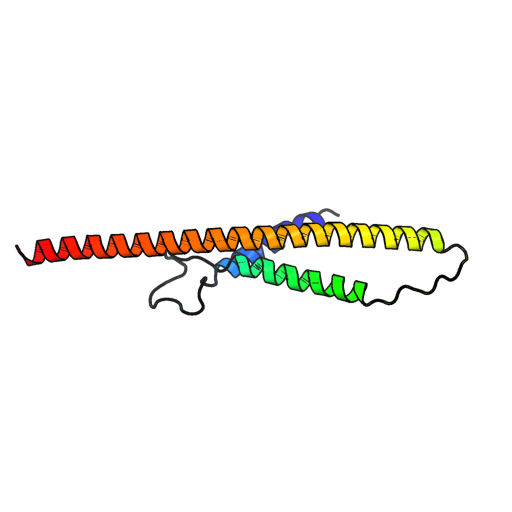68.25 88 PHE A CA 1
ATOM 704 C C . PHE A 1 88 ? 15.083 2.500 -13.092 1.00 68.25 88 PHE A C 1
ATOM 706 O O . PHE A 1 88 ? 14.496 2.472 -12.012 1.00 68.25 88 PHE A O 1
ATOM 713 N N . PHE A 1 89 ? 15.913 1.520 -13.460 1.00 66.38 89 PHE A N 1
ATOM 714 C CA . PHE A 1 89 ? 16.158 0.318 -12.662 1.00 66.38 89 PHE A CA 1
ATOM 715 C C . PHE A 1 89 ? 16.894 0.616 -11.356 1.00 66.38 89 PHE A C 1
ATOM 717 O O . PHE A 1 89 ? 16.555 0.042 -10.328 1.00 66.38 89 PHE A O 1
ATOM 724 N N . HIS A 1 90 ? 17.869 1.526 -11.362 1.00 72.25 90 HIS A N 1
ATOM 725 C CA . HIS A 1 90 ? 18.628 1.904 -10.172 1.00 72.25 90 HIS A CA 1
ATOM 726 C C . HIS A 1 90 ? 17.748 2.700 -9.207 1.00 72.25 90 HIS A C 1
ATOM 728 O O . HIS A 1 90 ? 17.670 2.370 -8.026 1.00 72.25 90 HIS A O 1
ATOM 734 N N . CYS A 1 91 ? 16.999 3.681 -9.717 1.00 65.00 91 CYS A N 1
ATOM 735 C CA . CYS A 1 91 ? 16.020 4.433 -8.937 1.00 65.00 91 CYS A CA 1
ATOM 736 C C . CYS A 1 91 ? 14.918 3.515 -8.387 1.00 65.00 91 CYS A C 1
ATOM 738 O O . CYS A 1 91 ? 14.590 3.592 -7.204 1.00 65.00 91 CYS A O 1
ATOM 740 N N . SER A 1 92 ? 14.408 2.588 -9.204 1.00 69.12 92 SER A N 1
ATOM 741 C CA . SER A 1 9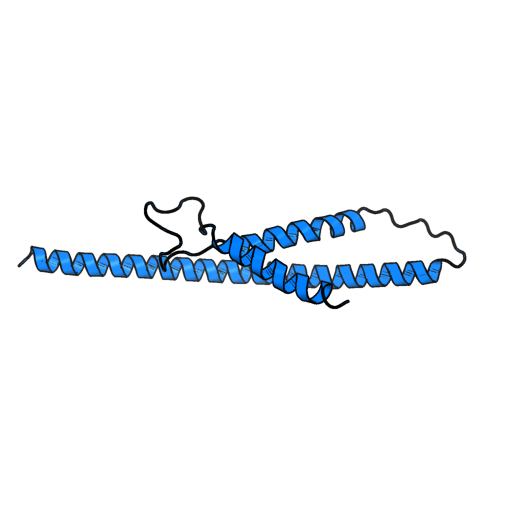2 ? 13.412 1.596 -8.793 1.00 69.12 92 SER A CA 1
ATOM 742 C C . SER A 1 92 ? 13.977 0.622 -7.757 1.00 69.12 92 SER A C 1
ATOM 744 O O . SER A 1 92 ? 13.333 0.396 -6.743 1.00 69.12 92 SER A O 1
ATOM 746 N N . ALA A 1 93 ? 15.205 0.122 -7.915 1.00 68.75 93 ALA A N 1
ATOM 747 C CA . ALA A 1 93 ? 15.854 -0.773 -6.956 1.00 68.75 93 ALA A CA 1
ATOM 748 C C . ALA A 1 93 ? 16.157 -0.081 -5.619 1.00 68.75 93 ALA A C 1
ATOM 750 O O . ALA A 1 93 ? 15.913 -0.665 -4.564 1.00 68.75 93 ALA A O 1
ATOM 751 N N . TYR A 1 94 ? 16.626 1.171 -5.633 1.00 69.88 94 TYR A N 1
ATOM 752 C CA . TYR A 1 94 ? 16.790 1.964 -4.413 1.00 69.88 94 TYR A CA 1
ATOM 753 C C . TYR A 1 94 ? 15.452 2.280 -3.758 1.00 69.88 94 TYR A C 1
ATOM 755 O O . TYR A 1 94 ? 15.334 2.161 -2.541 1.00 69.88 94 TYR A O 1
ATOM 763 N N . SER A 1 95 ? 14.438 2.634 -4.549 1.00 70.06 95 SER A N 1
ATOM 764 C CA . SER A 1 95 ? 13.088 2.878 -4.048 1.00 70.06 95 SER A CA 1
ATOM 765 C C . SER A 1 95 ? 12.489 1.601 -3.463 1.00 70.06 95 SER A C 1
ATOM 767 O O . SER A 1 95 ? 11.917 1.647 -2.385 1.00 70.06 95 SER A O 1
ATOM 769 N N . PHE A 1 96 ? 12.719 0.443 -4.081 1.00 68.56 96 PHE A N 1
ATOM 770 C CA . PHE A 1 96 ? 12.283 -0.865 -3.602 1.00 68.56 96 PHE A CA 1
ATOM 771 C C . PHE A 1 96 ? 13.014 -1.280 -2.326 1.00 68.56 96 PHE A C 1
ATOM 773 O O . PHE A 1 96 ? 12.386 -1.722 -1.371 1.00 68.56 96 PHE A O 1
ATOM 780 N N . CYS A 1 97 ? 14.333 -1.094 -2.263 1.00 69.12 97 CYS A N 1
ATOM 781 C CA . CYS A 1 97 ? 15.135 -1.394 -1.078 1.00 69.12 97 CYS A CA 1
ATOM 782 C C . CYS A 1 97 ? 14.753 -0.480 0.098 1.00 69.12 97 CYS A C 1
ATOM 784 O O . CYS A 1 97 ? 14.608 -0.940 1.235 1.00 69.12 97 CYS A O 1
ATOM 786 N N . PHE A 1 98 ? 14.494 0.799 -0.187 1.00 71.69 98 PHE A N 1
ATOM 787 C CA . PHE A 1 98 ? 13.932 1.742 0.771 1.00 71.69 98 PHE A CA 1
ATOM 788 C C . PHE A 1 98 ? 12.524 1.324 1.204 1.00 71.69 98 PHE A C 1
ATOM 790 O O . PHE A 1 98 ? 12.243 1.307 2.398 1.00 71.69 98 PHE A O 1
ATOM 797 N N . GLN A 1 99 ? 11.669 0.892 0.272 1.00 68.44 99 GLN A N 1
ATOM 798 C CA . GLN A 1 99 ? 10.308 0.440 0.553 1.00 68.44 99 GLN A CA 1
ATOM 799 C C . GLN A 1 99 ? 10.297 -0.825 1.412 1.00 68.44 99 GLN A C 1
ATOM 801 O O . GLN A 1 99 ? 9.512 -0.906 2.345 1.00 68.44 99 GLN A O 1
ATOM 806 N N . VAL A 1 100 ? 11.179 -1.795 1.153 1.00 69.38 100 VAL A N 1
ATOM 807 C CA . VAL A 1 100 ? 11.306 -3.034 1.938 1.00 69.38 100 VAL A CA 1
ATOM 808 C C . VAL A 1 100 ? 11.853 -2.737 3.332 1.00 69.38 100 VAL A C 1
ATOM 810 O O . VAL A 1 100 ? 11.338 -3.267 4.318 1.00 69.38 100 VAL A O 1
ATOM 813 N N . SER A 1 101 ? 12.845 -1.852 3.437 1.00 74.19 101 SER A N 1
ATOM 814 C CA . SER A 1 101 ? 13.387 -1.408 4.727 1.00 74.19 101 SER A CA 1
ATOM 815 C C . SER A 1 101 ? 12.336 -0.651 5.540 1.00 74.19 101 SER A C 1
ATOM 817 O O . SER A 1 101 ? 12.136 -0.934 6.721 1.00 74.19 101 SER A O 1
ATOM 819 N N . ALA A 1 102 ? 11.587 0.243 4.893 1.00 71.56 102 ALA A N 1
ATOM 820 C CA . ALA A 1 102 ? 10.458 0.941 5.487 1.00 71.56 102 ALA A CA 1
ATOM 821 C C . ALA A 1 102 ? 9.340 -0.035 5.871 1.00 71.56 102 ALA A C 1
ATOM 823 O O . ALA A 1 102 ? 8.783 0.087 6.953 1.00 71.56 102 ALA A O 1
ATOM 824 N N . PHE A 1 103 ? 9.046 -1.049 5.055 1.00 73.06 103 PHE A N 1
ATOM 825 C CA . PHE A 1 103 ? 8.032 -2.062 5.350 1.00 73.06 103 PHE A CA 1
ATOM 826 C C . PHE A 1 103 ? 8.396 -2.878 6.591 1.00 73.06 103 PHE A C 1
ATOM 828 O O . PHE A 1 103 ? 7.539 -3.121 7.433 1.00 73.06 103 PHE A O 1
ATOM 835 N N . ARG A 1 104 ? 9.676 -3.239 6.758 1.00 74.00 104 ARG A N 1
ATOM 836 C CA . ARG A 1 104 ? 10.179 -3.903 7.973 1.00 74.00 104 ARG A CA 1
ATOM 837 C C . ARG A 1 104 ? 10.085 -3.000 9.195 1.00 74.00 104 ARG A C 1
ATOM 839 O O . ARG A 1 104 ? 9.687 -3.460 10.260 1.00 74.00 104 ARG A O 1
ATOM 846 N N . PHE A 1 105 ? 10.388 -1.717 9.035 1.00 77.56 105 PHE A N 1
ATOM 847 C CA . PHE A 1 105 ? 10.234 -0.731 10.099 1.00 77.56 105 PHE A CA 1
ATOM 848 C C . PHE A 1 105 ? 8.760 -0.531 10.491 1.00 77.56 105 PHE A C 1
ATOM 850 O O . PHE A 1 105 ? 8.416 -0.502 11.672 1.00 77.56 105 PHE A O 1
ATOM 857 N N . PHE A 1 106 ? 7.865 -0.467 9.506 1.00 76.06 106 PHE A N 1
ATOM 858 C CA . PHE A 1 106 ? 6.431 -0.329 9.722 1.00 76.06 106 PHE A CA 1
ATOM 859 C C . PHE A 1 106 ? 5.790 -1.589 10.303 1.00 76.06 106 PHE A C 1
ATOM 861 O O . PHE A 1 106 ? 4.907 -1.457 11.137 1.00 76.06 106 PHE A O 1
ATOM 868 N N . GLU A 1 107 ? 6.249 -2.790 9.954 1.00 75.12 107 GLU A N 1
ATOM 869 C CA . GLU A 1 107 ? 5.857 -4.051 10.606 1.00 75.12 107 GLU A CA 1
ATOM 870 C C . GLU A 1 107 ? 6.158 -4.032 12.112 1.00 75.12 107 GLU A C 1
ATOM 872 O O . GLU A 1 107 ? 5.308 -4.396 12.928 1.00 75.12 107 GLU A O 1
ATOM 877 N N . VAL A 1 108 ? 7.338 -3.534 12.497 1.00 75.50 108 VAL A N 1
ATOM 878 C CA . VAL A 1 108 ? 7.722 -3.371 13.909 1.00 75.50 108 VAL A CA 1
ATOM 879 C C . VAL A 1 108 ? 6.830 -2.335 14.595 1.00 75.50 108 VAL A C 1
ATOM 881 O O . VAL A 1 108 ? 6.358 -2.564 15.710 1.00 75.50 108 VAL A O 1
ATOM 884 N N . LEU A 1 109 ? 6.531 -1.221 13.922 1.00 73.81 109 LEU A N 1
ATOM 885 C CA . LEU A 1 109 ? 5.614 -0.208 14.444 1.00 73.81 109 LEU A CA 1
ATOM 886 C C . LEU A 1 109 ? 4.173 -0.720 14.564 1.00 73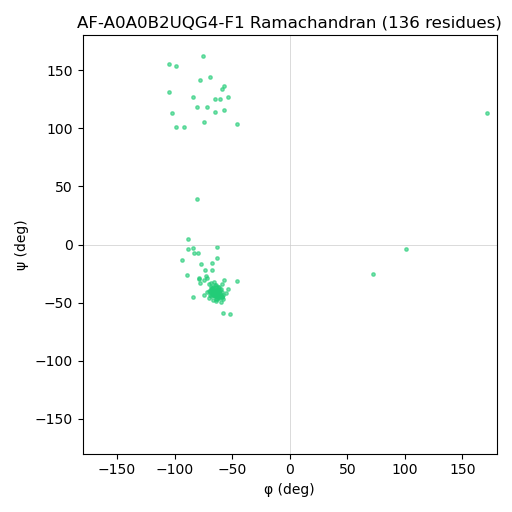.81 109 LEU A C 1
ATOM 888 O O . LEU A 1 109 ? 3.534 -0.460 15.578 1.00 73.81 109 LEU A O 1
ATOM 892 N N . ILE A 1 110 ? 3.664 -1.473 13.587 1.00 73.12 110 ILE A N 1
ATOM 893 C CA . ILE A 1 110 ? 2.330 -2.092 13.619 1.00 73.12 110 ILE A CA 1
ATOM 894 C C . ILE A 1 110 ? 2.258 -3.113 14.750 1.00 73.12 110 ILE A C 1
ATOM 896 O O . ILE A 1 110 ? 1.287 -3.114 15.500 1.00 73.12 110 ILE A O 1
ATOM 900 N N . SER A 1 111 ? 3.291 -3.938 14.918 1.00 73.75 111 SER A N 1
ATOM 901 C CA . SER A 1 111 ? 3.385 -4.886 16.031 1.00 73.75 111 SER A CA 1
ATOM 902 C C . SER A 1 111 ? 3.341 -4.157 17.374 1.00 73.75 111 SER A C 1
ATOM 904 O O . SER A 1 111 ? 2.629 -4.573 18.284 1.00 73.75 111 SER A O 1
ATOM 906 N N . CYS A 1 112 ? 4.026 -3.015 17.477 1.00 68.94 112 CYS A N 1
ATOM 907 C CA . CYS A 1 112 ? 4.001 -2.164 18.662 1.00 68.94 112 CYS A CA 1
ATOM 908 C C . CYS A 1 112 ? 2.613 -1.534 18.901 1.00 68.94 112 CYS A C 1
ATOM 910 O O . CYS A 1 112 ? 2.105 -1.573 20.019 1.00 68.94 112 CYS A O 1
ATOM 912 N N . GLN A 1 113 ? 1.949 -1.032 17.854 1.00 70.81 113 GLN A N 1
ATOM 913 C CA . GLN A 1 113 ? 0.589 -0.482 17.936 1.00 70.81 113 GLN A CA 1
ATOM 914 C C . GLN A 1 113 ? -0.441 -1.551 18.321 1.00 70.81 113 GLN A C 1
ATOM 916 O O . GLN A 1 113 ? -1.250 -1.326 19.216 1.00 70.81 113 GLN A O 1
ATOM 921 N N . LEU A 1 114 ? -0.372 -2.744 17.727 1.00 69.31 114 LEU A N 1
ATOM 922 C CA . LEU A 1 114 ? -1.239 -3.873 18.066 1.00 69.31 114 LEU A CA 1
ATOM 923 C C . LEU A 1 114 ? -1.026 -4.341 19.509 1.00 69.31 114 LEU A C 1
ATOM 925 O O . LEU A 1 114 ? -2.001 -4.618 20.208 1.00 69.31 114 LEU A O 1
ATOM 929 N N . LEU A 1 115 ? 0.223 -4.384 19.988 1.00 67.62 115 LEU A N 1
ATOM 930 C CA . LEU A 1 115 ? 0.531 -4.671 21.392 1.00 67.62 115 LEU A CA 1
ATOM 931 C C . LEU A 1 115 ? -0.039 -3.597 22.326 1.00 67.62 115 LEU A C 1
ATOM 933 O O . LEU A 1 115 ? -0.639 -3.940 23.346 1.00 67.62 115 LEU A O 1
ATOM 937 N N . CYS A 1 116 ? 0.087 -2.317 21.972 1.00 62.09 116 CYS A N 1
ATOM 938 C CA . CYS A 1 116 ? -0.471 -1.204 22.740 1.00 62.09 116 CYS A CA 1
ATOM 939 C C . CYS A 1 116 ? -2.006 -1.225 22.770 1.00 62.09 116 CYS A C 1
ATOM 941 O O . CYS A 1 116 ? -2.590 -1.078 23.844 1.00 62.09 116 CYS A O 1
ATOM 943 N N . THR A 1 117 ? -2.676 -1.485 21.645 1.00 66.62 117 THR A N 1
ATOM 944 C CA . THR A 1 117 ? -4.141 -1.616 21.580 1.00 66.62 117 THR A CA 1
ATOM 945 C C . THR A 1 117 ? -4.627 -2.825 22.371 1.00 66.62 117 THR A C 1
ATOM 947 O O . THR A 1 117 ? -5.567 -2.707 23.157 1.00 66.62 117 THR A O 1
ATOM 950 N N . LYS A 1 118 ? -3.960 -3.979 22.242 1.00 64.69 118 LYS A N 1
ATOM 951 C CA . LYS A 1 118 ? -4.307 -5.181 23.010 1.00 64.69 118 LYS A CA 1
ATOM 952 C C . LYS A 1 118 ? -4.115 -4.945 24.509 1.00 64.69 118 LYS A C 1
ATOM 954 O O . LYS A 1 118 ? -4.986 -5.306 25.294 1.00 64.69 118 LYS A O 1
ATOM 959 N N . LYS A 1 119 ? -3.024 -4.281 24.911 1.00 68.25 119 LYS A N 1
ATOM 960 C CA . LYS A 1 119 ? -2.764 -3.933 26.314 1.00 68.25 119 LYS A CA 1
ATOM 961 C C . LYS A 1 119 ? -3.785 -2.938 26.865 1.00 68.25 119 LYS A C 1
ATOM 963 O O . LYS A 1 119 ? -4.276 -3.158 27.968 1.00 68.25 119 LYS A O 1
ATOM 968 N N . SER A 1 120 ? -4.143 -1.915 26.090 1.00 68.06 120 SER A N 1
ATOM 969 C CA . SER A 1 120 ? -5.179 -0.937 26.444 1.00 68.06 120 SER A CA 1
ATOM 970 C C . SER A 1 120 ? -6.541 -1.610 26.673 1.00 68.06 120 SER A C 1
ATOM 972 O O . SER A 1 120 ? -7.197 -1.382 27.693 1.00 68.06 120 SER A O 1
ATOM 974 N N . SER A 1 121 ? -6.922 -2.540 25.792 1.00 64.75 121 SER A N 1
ATOM 975 C CA . SER A 1 121 ? -8.171 -3.295 25.923 1.00 64.75 121 SER A CA 1
ATOM 976 C C . SER A 1 121 ? -8.175 -4.207 27.157 1.00 64.75 121 SER A C 1
ATOM 978 O O . SER A 1 121 ? -9.164 -4.243 27.885 1.00 64.75 121 SER A O 1
ATOM 980 N N . SER A 1 122 ? -7.064 -4.893 27.452 1.00 65.12 122 SER A N 1
ATOM 981 C CA . SER A 1 122 ? -6.936 -5.719 28.662 1.00 65.12 122 SER A CA 1
ATOM 982 C C . SER A 1 122 ? -7.014 -4.890 29.947 1.00 65.12 122 SER A C 1
ATOM 984 O O . SER A 1 122 ? -7.641 -5.315 30.915 1.00 65.12 122 SER A O 1
ATOM 986 N N . SER A 1 123 ? -6.407 -3.697 29.970 1.00 67.38 123 SER A N 1
ATOM 987 C CA . SER A 1 123 ? -6.498 -2.802 31.129 1.00 67.38 123 SER A CA 1
ATOM 988 C C . SER A 1 123 ? -7.909 -2.265 31.352 1.00 67.38 123 SER A C 1
ATOM 990 O O . SER A 1 123 ? -8.351 -2.215 32.498 1.00 67.38 123 SER A O 1
ATOM 992 N N . LEU A 1 124 ? -8.644 -1.928 30.286 1.00 68.25 124 LEU A N 1
ATOM 993 C CA . LEU A 1 124 ? -10.032 -1.479 30.410 1.00 68.25 124 LEU A CA 1
ATOM 994 C C . LEU A 1 124 ? -10.956 -2.593 30.904 1.00 68.25 124 LEU A C 1
ATOM 996 O O . LEU A 1 124 ? -11.766 -2.347 31.792 1.00 68.25 124 LEU A O 1
ATOM 1000 N N . ILE A 1 125 ? -10.803 -3.820 30.400 1.00 70.62 125 ILE A N 1
ATOM 1001 C CA . ILE A 1 125 ? -11.597 -4.967 30.866 1.00 70.62 125 ILE A CA 1
ATOM 1002 C C . ILE A 1 125 ? -11.340 -5.231 32.354 1.00 70.62 125 ILE A C 1
ATOM 1004 O O . ILE A 1 125 ? -12.290 -5.373 33.120 1.00 70.62 125 ILE A O 1
ATOM 1008 N N . ASN A 1 126 ? -10.077 -5.224 32.789 1.00 72.75 126 ASN A N 1
ATOM 1009 C CA . ASN A 1 126 ? -9.741 -5.404 34.203 1.00 72.75 126 ASN A CA 1
ATOM 1010 C C . ASN A 1 126 ? -10.314 -4.279 35.081 1.00 72.75 126 ASN A C 1
ATOM 1012 O O . ASN A 1 126 ? -10.808 -4.548 36.175 1.00 72.75 126 ASN A O 1
ATOM 1016 N N . SER A 1 127 ? -10.300 -3.034 34.593 1.00 76.50 127 SER A N 1
ATOM 1017 C CA . SER A 1 127 ? -10.880 -1.896 35.312 1.00 76.50 127 SER A CA 1
ATOM 1018 C C . SER A 1 127 ? -12.400 -2.027 35.452 1.00 76.50 127 SER A C 1
ATOM 1020 O O . SER A 1 127 ? -12.927 -1.831 36.546 1.00 76.50 127 SER A O 1
ATOM 1022 N N . ILE A 1 128 ? -13.107 -2.433 34.394 1.00 76.75 128 ILE A N 1
ATOM 1023 C CA . ILE A 1 128 ? -14.560 -2.667 34.432 1.00 76.75 128 ILE A CA 1
ATOM 1024 C C . ILE A 1 128 ? -14.900 -3.833 35.370 1.00 76.75 128 ILE A C 1
ATOM 1026 O O . ILE A 1 128 ? -15.818 -3.728 36.182 1.00 76.75 128 ILE A O 1
ATOM 1030 N N . GLN A 1 129 ? -14.133 -4.924 35.319 1.00 78.06 129 GLN A N 1
ATOM 1031 C CA . GLN A 1 129 ? -14.345 -6.079 36.192 1.00 78.06 129 GLN A CA 1
ATOM 1032 C C . GLN A 1 129 ? -14.122 -5.729 37.674 1.00 78.06 129 GLN A C 1
ATOM 1034 O O . GLN A 1 129 ? -14.836 -6.226 38.544 1.00 78.06 129 GLN A O 1
ATOM 1039 N N . SER A 1 130 ? -13.171 -4.837 37.976 1.00 80.00 130 SER A N 1
ATOM 1040 C CA . SER A 1 130 ? -12.921 -4.360 39.343 1.00 80.00 130 SER A CA 1
ATOM 1041 C C . SER A 1 130 ? -14.059 -3.489 39.902 1.00 80.00 130 SER A C 1
ATOM 1043 O O . SER A 1 130 ? -14.430 -3.633 41.069 1.00 80.00 130 SER A O 1
ATOM 1045 N N . GLU A 1 131 ? -14.680 -2.662 39.057 1.00 81.44 131 GLU A N 1
ATOM 1046 C CA . GLU A 1 131 ? -15.875 -1.867 39.384 1.00 81.44 131 GLU A CA 1
ATOM 1047 C C . GLU A 1 131 ? -17.108 -2.757 39.613 1.00 81.44 131 GLU A C 1
ATOM 1049 O O . GLU A 1 131 ? -17.910 -2.518 40.517 1.00 81.44 131 GLU A O 1
ATOM 1054 N N . LEU A 1 132 ? -17.259 -3.829 38.830 1.00 81.38 132 LEU A N 1
ATOM 1055 C CA . LEU A 1 132 ? -18.351 -4.789 39.011 1.00 81.38 132 LEU A CA 1
ATOM 1056 C C . LEU A 1 132 ? -18.197 -5.603 40.301 1.00 81.38 132 LEU A C 1
ATOM 1058 O O . LEU A 1 132 ? -19.162 -5.737 41.052 1.00 81.38 132 LEU A O 1
ATOM 1062 N N . ASN A 1 133 ? -16.990 -6.086 40.609 1.00 77.88 133 ASN A N 1
ATOM 1063 C CA . ASN A 1 133 ? -16.732 -6.838 41.842 1.00 77.88 133 ASN A CA 1
ATOM 1064 C C . ASN A 1 133 ? -16.945 -5.987 43.107 1.00 77.88 133 ASN A C 1
ATOM 1066 O O . ASN A 1 133 ? -17.470 -6.480 44.103 1.00 77.88 133 ASN A O 1
ATOM 1070 N N . THR A 1 134 ? -16.591 -4.699 43.071 1.00 80.31 134 THR A N 1
ATOM 1071 C CA . THR A 1 134 ? -16.830 -3.778 44.196 1.00 80.31 134 THR A CA 1
ATOM 1072 C C . THR A 1 134 ? -18.302 -3.397 44.367 1.00 80.31 134 THR A C 1
ATOM 1074 O O . THR A 1 134 ? -18.719 -3.117 45.491 1.00 80.31 134 THR A O 1
ATOM 1077 N N . LYS A 1 135 ? -19.107 -3.419 43.295 1.00 82.81 135 LYS A N 1
ATOM 1078 C CA . LYS A 1 135 ? -20.570 -3.254 43.373 1.00 82.81 135 LYS A CA 1
ATOM 1079 C C . LYS A 1 135 ? -21.299 -4.519 43.823 1.00 82.81 135 LYS A C 1
ATOM 1081 O O . LYS A 1 135 ? -22.296 -4.394 44.513 1.00 82.81 135 LYS A O 1
ATOM 1086 N N . ALA A 1 136 ? -20.813 -5.708 43.469 1.00 75.75 136 ALA A N 1
ATOM 1087 C CA . ALA A 1 136 ? -21.429 -6.978 43.870 1.00 75.75 136 ALA A CA 1
ATOM 1088 C C . ALA A 1 136 ? -21.207 -7.332 45.354 1.00 75.75 136 ALA A C 1
ATOM 1090 O O . ALA A 1 136 ? -21.958 -8.124 45.913 1.00 75.75 136 ALA A O 1
ATOM 1091 N N . SER A 1 137 ? -20.174 -6.767 45.987 1.00 72.38 137 SER A N 1
ATOM 1092 C CA . SER A 1 137 ? -19.854 -6.989 47.406 1.00 72.38 137 SER A CA 1
ATOM 1093 C C . SER A 1 137 ? -20.561 -6.020 48.370 1.00 72.38 137 SER A C 1
ATOM 1095 O O . SER A 1 137 ? -20.350 -6.130 49.579 1.00 72.38 137 SER A O 1
ATOM 1097 N N . ARG A 1 138 ? -21.320 -5.046 47.860 1.00 61.94 138 ARG A N 1
ATOM 1098 C CA . ARG A 1 138 ? -22.002 -4.009 48.642 1.00 61.94 138 ARG A CA 1
ATOM 1099 C C . ARG A 1 138 ? -23.506 -4.247 48.628 1.00 61.94 138 ARG A C 1
ATOM 1101 O O . ARG A 1 138 ? -24.123 -4.006 49.684 1.00 61.94 138 ARG A O 1
#

InterPro domains:
  IPR004156 Organic anion transporter polypeptide [PF03137] (1-79)
  IPR004156 Organic anion transporter polypeptide [PTHR11388] (1-79)

pLDDT: mean 74.14, std 8.46, range [52.34, 92.0]

Secondary structure (DSSP, 8-state):
--HHHHHHHHHHHHHHHHHTTSBSSSSPPTT--TTSTT--B-THHHHHHHHHHHHHHHHHHHTSPPP----SSTHHHHHHHHHHHHHHHHHHHHHHHHHHHHHHHHHHHHHHHHHHHHHHHHHHHHHHHHHHHHHHT-

Sequence (138 aa):
MFFIRILGPVLGFVIGGITNRYYYSFDVPPGLSPRDPMWIGRWWAGFLGISVVLFGPSLALYLFPAPSKKKRDDEEDEKIVADDEKVFFHCSAYSFCFQVSAFRFFEVLISCQLLCTKKSSSSLINSIQSELNTKASR

Foldseek 3Di:
DVVVVVVVVVVLVVLQVVQLCAACDPDDDPPDDSPDPPRGGRSVVSVVVVCVVVVVVVVVVVPPPDPDDDDDDCVVVSVVVVVVVVVVVVVVVVVVVVVVVVSVVVVVVVVVVVVVVVVVVVVVVVVVVVVVVVVVVD

Radius of gyration: 25.02 Å; Cα contacts (8 Å, |Δi|>4): 34; chains: 1; bounding box: 49×31×86 Å